Protein AF-A0A450ZVT1-F1 (afdb_monomer_lite)

Secondary structure (DSSP, 8-state):
-----PPPPHHHHHHHHHHTT-B-S-HHHHHHHHHHS-HHHHHHHHGGGEEETTTTEEPTT-BHHHHHT-

InterPro domains:
  IPR011664 Abortive infection system protein AbiD/AbiF-like [PF07751] (32-70)

pLDDT: mean 81.03, std 13.58, range [36.62, 93.12]

Radius of gyration: 12.29 Å; chains: 1; bounding box: 36×28×26 Å

Structure (mmCIF, N/CA/C/O backbone):
data_AF-A0A450ZVT1-F1
#
_entry.id   AF-A0A450ZVT1-F1
#
loop_
_atom_site.group_PDB
_atom_site.id
_atom_site.type_symbol
_atom_site.label_atom_id
_atom_site.label_alt_id
_atom_site.label_comp_id
_atom_site.label_asym_id
_atom_site.label_entity_id
_atom_site.label_seq_id
_atom_site.pdbx_PDB_ins_code
_atom_site.Cartn_x
_atom_site.Cartn_y
_atom_site.Cartn_z
_atom_site.occupancy
_atom_site.B_iso_or_equiv
_atom_site.auth_seq_id
_atom_site.auth_comp_id
_atom_site.auth_asym_id
_atom_site.auth_atom_id
_atom_site.pdbx_PDB_model_num
ATOM 1 N N . MET A 1 1 ? -25.514 17.712 5.843 1.00 41.28 1 MET A N 1
ATOM 2 C CA . MET A 1 1 ? -24.163 17.180 5.561 1.00 41.28 1 MET A CA 1
ATOM 3 C C . MET A 1 1 ? -23.776 16.207 6.666 1.00 41.28 1 MET A C 1
ATOM 5 O O . MET A 1 1 ? -23.537 16.642 7.782 1.00 41.28 1 MET A O 1
ATOM 9 N N . LYS A 1 2 ? -23.783 14.899 6.401 1.00 36.62 2 LYS A N 1
ATOM 10 C CA . LYS A 1 2 ? -23.184 13.898 7.294 1.00 36.62 2 LYS A CA 1
ATOM 11 C C . LYS A 1 2 ? -22.225 13.085 6.441 1.00 36.62 2 LYS A C 1
ATOM 13 O O . LYS A 1 2 ? -22.668 12.298 5.611 1.00 36.62 2 LYS A O 1
ATOM 18 N N . PHE A 1 3 ? -20.927 13.309 6.601 1.00 45.88 3 PHE A N 1
ATOM 19 C CA . PHE A 1 3 ? -19.917 12.423 6.034 1.00 45.88 3 PHE A CA 1
ATOM 20 C C . PHE A 1 3 ? -19.957 11.116 6.842 1.00 45.88 3 PHE A C 1
ATOM 22 O O . PHE A 1 3 ? -19.231 10.943 7.809 1.00 45.88 3 PHE A O 1
ATOM 29 N N . GLY A 1 4 ? -20.906 10.236 6.509 1.00 41.69 4 GLY A N 1
ATOM 30 C CA . GLY A 1 4 ? -21.210 8.989 7.219 1.00 41.69 4 GLY A CA 1
ATOM 31 C C . GLY A 1 4 ? -20.294 7.816 6.868 1.00 41.69 4 GLY A C 1
ATOM 32 O O . GLY A 1 4 ? -20.731 6.672 6.935 1.00 41.69 4 GLY A O 1
ATOM 33 N N . LYS A 1 5 ? -19.048 8.067 6.454 1.00 41.72 5 LYS A N 1
ATOM 34 C CA . LYS A 1 5 ? -18.062 6.991 6.313 1.00 41.72 5 LYS A CA 1
ATOM 35 C C . LYS A 1 5 ? -17.377 6.838 7.663 1.00 41.72 5 LYS A C 1
ATOM 37 O O . LYS A 1 5 ? -16.605 7.707 8.057 1.00 41.72 5 LYS A O 1
ATOM 42 N N . ALA A 1 6 ? -17.698 5.757 8.374 1.00 53.91 6 ALA A N 1
ATOM 43 C CA . ALA A 1 6 ? -16.882 5.318 9.498 1.00 53.91 6 ALA A CA 1
ATOM 44 C C . ALA A 1 6 ? -15.414 5.265 9.033 1.00 53.91 6 ALA A C 1
ATOM 46 O O . ALA A 1 6 ? -15.177 4.877 7.882 1.00 53.91 6 ALA A O 1
ATOM 47 N N . PRO A 1 7 ? -14.445 5.701 9.857 1.00 58.72 7 PRO A N 1
ATOM 48 C CA . PRO A 1 7 ? -13.040 5.601 9.492 1.00 58.72 7 PRO A CA 1
ATOM 49 C C . PRO A 1 7 ? -12.753 4.160 9.068 1.00 58.72 7 PRO A C 1
ATOM 51 O O . PRO A 1 7 ? -13.055 3.224 9.807 1.00 58.72 7 PRO A O 1
ATOM 54 N N . THR A 1 8 ? -12.250 3.985 7.844 1.00 65.88 8 THR A N 1
ATOM 55 C CA . THR A 1 8 ? -11.890 2.664 7.321 1.00 65.88 8 THR A CA 1
ATOM 56 C C . THR A 1 8 ? -10.895 2.031 8.282 1.00 65.88 8 THR A C 1
ATOM 58 O O . THR A 1 8 ? -9.851 2.636 8.551 1.00 65.88 8 THR A O 1
ATOM 61 N N . SER A 1 9 ? -11.221 0.850 8.813 1.00 84.38 9 SER A N 1
ATOM 62 C CA . SER A 1 9 ? -10.318 0.119 9.706 1.00 84.38 9 SER A CA 1
ATOM 63 C C . SER A 1 9 ? -9.001 -0.193 8.990 1.00 84.38 9 SER A C 1
ATOM 65 O O . SER A 1 9 ? -8.940 -0.186 7.760 1.00 84.38 9 SER A O 1
ATOM 67 N N . LEU A 1 10 ? -7.934 -0.466 9.745 1.00 85.00 10 LEU A N 1
ATOM 68 C CA . LEU A 1 10 ? -6.633 -0.827 9.164 1.00 85.00 10 LEU A CA 1
ATOM 69 C C . LEU A 1 10 ? -6.764 -2.029 8.222 1.00 85.00 10 LEU A C 1
ATOM 71 O O . LEU A 1 10 ? -6.220 -2.025 7.125 1.00 85.00 10 LEU A O 1
ATOM 75 N N . ASP A 1 11 ? -7.583 -3.000 8.609 1.00 86.44 11 ASP A N 1
ATOM 76 C CA . ASP A 1 11 ? -7.990 -4.134 7.787 1.00 86.44 11 ASP A CA 1
ATOM 77 C C . ASP A 1 11 ? -8.574 -3.706 6.431 1.00 86.44 11 ASP A C 1
ATOM 79 O O . ASP A 1 11 ? -8.085 -4.128 5.388 1.00 86.44 11 ASP A O 1
ATOM 83 N N . GLN A 1 12 ? -9.553 -2.797 6.430 1.00 87.75 12 GLN A N 1
ATOM 84 C CA . GLN A 1 12 ? -10.170 -2.297 5.196 1.00 87.75 12 GLN A CA 1
ATOM 85 C C . GLN A 1 12 ? -9.201 -1.483 4.331 1.00 87.75 12 GLN A C 1
ATOM 87 O O . GLN A 1 12 ? -9.346 -1.432 3.109 1.00 87.75 12 GLN A O 1
ATOM 92 N N . GLN A 1 13 ? -8.226 -0.814 4.949 1.00 86.50 13 GLN A N 1
ATOM 93 C CA . GLN A 1 13 ? -7.172 -0.117 4.215 1.00 86.50 13 GLN A CA 1
ATOM 94 C C . GLN A 1 13 ? -6.264 -1.116 3.497 1.00 86.50 13 GLN A C 1
ATOM 96 O O . GLN A 1 13 ? -5.948 -0.891 2.330 1.00 86.50 13 GLN A O 1
ATOM 101 N N . VAL A 1 14 ? -5.901 -2.225 4.150 1.00 89.50 14 VAL A N 1
ATOM 102 C CA . VAL A 1 14 ? -5.134 -3.303 3.510 1.00 89.50 14 VAL A CA 1
ATOM 103 C C . VAL A 1 14 ? -5.922 -3.942 2.375 1.00 89.50 14 VAL A C 1
ATOM 105 O O . VAL A 1 14 ? -5.379 -4.076 1.282 1.00 89.50 14 VAL A O 1
ATOM 108 N N . ASP A 1 15 ? -7.200 -4.256 2.593 1.00 90.50 15 ASP A N 1
ATOM 109 C CA . ASP A 1 15 ? -8.052 -4.845 1.552 1.00 90.50 15 ASP A CA 1
ATOM 110 C C . ASP A 1 15 ? -8.111 -3.947 0.313 1.00 90.50 15 ASP A C 1
ATOM 112 O O . ASP A 1 15 ? -7.908 -4.404 -0.807 1.00 90.50 15 ASP A O 1
ATOM 116 N N . ARG A 1 16 ? -8.253 -2.630 0.509 1.00 88.69 16 ARG A N 1
ATOM 117 C CA . ARG A 1 16 ? -8.224 -1.666 -0.597 1.00 88.69 16 ARG A CA 1
ATOM 118 C C . ARG A 1 16 ? -6.882 -1.645 -1.337 1.00 88.69 16 ARG A C 1
ATOM 120 O O . ARG A 1 16 ? -6.880 -1.456 -2.550 1.00 88.69 16 ARG A O 1
ATOM 127 N N . LEU A 1 17 ? -5.754 -1.764 -0.636 1.00 88.44 17 LEU A N 1
ATOM 128 C CA . LEU A 1 17 ? -4.435 -1.807 -1.280 1.00 88.44 17 LEU A CA 1
ATOM 129 C C . LEU A 1 17 ? -4.290 -3.072 -2.136 1.00 88.44 17 LEU A C 1
ATOM 131 O O . LEU A 1 17 ? -3.826 -2.984 -3.271 1.00 88.44 17 LEU A O 1
ATOM 135 N N . MET A 1 18 ? -4.759 -4.216 -1.631 1.00 90.12 18 MET A N 1
ATOM 136 C CA . MET A 1 18 ? -4.772 -5.480 -2.374 1.00 90.12 18 MET A CA 1
ATOM 137 C C . MET A 1 18 ? -5.698 -5.416 -3.595 1.00 90.12 18 MET A C 1
ATOM 139 O O . MET A 1 18 ? -5.274 -5.773 -4.692 1.00 90.12 18 MET A O 1
ATOM 143 N N . ASP A 1 19 ? -6.914 -4.879 -3.443 1.00 91.31 19 ASP A N 1
ATOM 144 C CA . ASP A 1 19 ? -7.874 -4.682 -4.544 1.00 91.31 19 ASP A CA 1
ATOM 145 C C . ASP A 1 19 ? -7.317 -3.778 -5.654 1.00 91.31 19 ASP A C 1
ATOM 147 O O . ASP A 1 19 ? -7.640 -3.932 -6.833 1.00 91.31 19 ASP A O 1
ATOM 151 N N . ARG A 1 20 ? -6.455 -2.828 -5.283 1.00 90.88 20 ARG A N 1
ATOM 152 C CA . ARG A 1 20 ? -5.751 -1.929 -6.206 1.00 90.88 20 ARG A CA 1
ATOM 153 C C . ARG A 1 20 ? -4.537 -2.570 -6.882 1.00 90.88 20 ARG A C 1
ATOM 155 O O . ARG A 1 20 ? -3.914 -1.926 -7.722 1.00 90.88 20 ARG A O 1
ATOM 162 N N . GLY A 1 21 ? -4.209 -3.816 -6.552 1.00 90.50 21 GLY A N 1
ATOM 163 C CA . GLY A 1 21 ? -3.121 -4.574 -7.170 1.00 90.50 21 GLY A CA 1
ATOM 164 C C . GLY A 1 21 ? -1.813 -4.585 -6.380 1.00 90.50 21 GLY A C 1
ATOM 165 O O . GLY A 1 21 ? -0.814 -5.074 -6.900 1.00 90.50 21 GLY A O 1
ATOM 166 N N . MET A 1 22 ? -1.793 -4.084 -5.139 1.00 91.50 22 MET A N 1
ATOM 167 C CA . MET A 1 22 ? -0.600 -4.164 -4.294 1.00 91.50 22 MET A CA 1
ATOM 168 C C . MET A 1 22 ? -0.417 -5.578 -3.742 1.00 91.50 22 MET A C 1
ATOM 170 O O . MET A 1 22 ? -1.324 -6.166 -3.148 1.00 91.50 22 MET A O 1
ATOM 174 N N . VAL A 1 23 ? 0.795 -6.104 -3.872 1.00 93.12 23 VAL A N 1
ATOM 175 C CA . VAL A 1 23 ? 1.171 -7.406 -3.332 1.00 93.12 23 VAL A CA 1
ATOM 176 C C . VAL A 1 23 ? 1.485 -7.268 -1.845 1.00 93.12 23 VAL A C 1
ATOM 178 O O . VA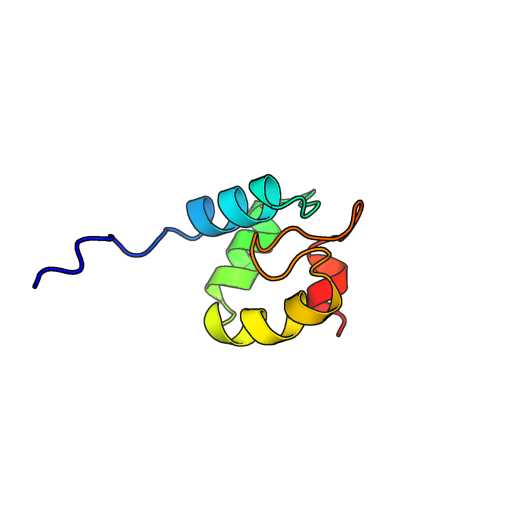L A 1 23 ? 2.490 -6.676 -1.441 1.00 93.12 23 VAL A O 1
ATOM 181 N N . ILE A 1 24 ? 0.622 -7.855 -1.017 1.00 90.94 24 ILE A N 1
ATOM 182 C CA . ILE A 1 24 ? 0.743 -7.854 0.444 1.00 90.94 24 ILE A CA 1
ATOM 183 C C . ILE A 1 24 ? 0.870 -9.305 0.931 1.00 90.94 24 ILE A C 1
ATOM 185 O O . ILE A 1 24 ? -0.141 -9.978 1.124 1.00 90.94 24 ILE A O 1
ATOM 189 N N . PRO A 1 25 ? 2.103 -9.821 1.108 1.00 86.69 25 PRO A N 1
ATOM 190 C CA . PRO A 1 25 ? 2.321 -11.208 1.524 1.00 86.69 25 PRO A CA 1
ATOM 191 C C . PRO A 1 25 ? 1.988 -11.441 3.004 1.00 86.69 25 PRO A C 1
ATOM 193 O O . PRO A 1 25 ? 1.540 -12.524 3.365 1.00 86.69 25 PRO A O 1
ATOM 196 N N . ASP A 1 26 ? 2.182 -10.429 3.856 1.00 89.56 26 ASP A N 1
ATOM 197 C CA . ASP A 1 26 ? 1.785 -10.462 5.263 1.00 89.56 26 ASP A CA 1
ATOM 198 C C . ASP A 1 26 ? 0.976 -9.217 5.626 1.00 89.56 26 ASP A C 1
ATOM 200 O O . ASP A 1 26 ? 1.499 -8.130 5.890 1.00 89.56 26 ASP A O 1
ATOM 204 N N . ARG A 1 27 ? -0.336 -9.412 5.683 1.00 90.56 27 ARG A N 1
ATOM 205 C CA . ARG A 1 27 ? -1.300 -8.384 6.056 1.00 90.56 27 ARG A CA 1
ATOM 206 C C . ARG A 1 27 ? -1.094 -7.855 7.477 1.00 90.56 27 ARG A C 1
ATOM 208 O O . ARG A 1 27 ? -1.272 -6.658 7.691 1.00 90.56 27 ARG A O 1
ATOM 215 N N . ASN A 1 28 ? -0.687 -8.686 8.439 1.00 89.25 28 ASN A N 1
ATOM 216 C CA . ASN A 1 28 ? -0.486 -8.229 9.819 1.00 89.25 28 ASN A CA 1
ATOM 217 C C . ASN A 1 28 ? 0.680 -7.247 9.916 1.00 89.25 28 ASN A C 1
ATOM 219 O O . ASN A 1 28 ? 0.631 -6.299 10.700 1.00 89.25 28 ASN A O 1
ATOM 223 N N . THR A 1 29 ? 1.719 -7.460 9.112 1.00 87.56 29 THR A N 1
ATOM 224 C CA . THR A 1 29 ? 2.836 -6.523 9.008 1.00 87.56 29 THR A CA 1
ATOM 225 C C . THR A 1 29 ? 2.354 -5.177 8.474 1.00 87.56 29 THR A C 1
ATOM 227 O O . THR A 1 29 ? 2.585 -4.155 9.119 1.00 87.56 29 THR A O 1
ATOM 230 N N . VAL A 1 30 ? 1.586 -5.164 7.380 1.00 88.25 30 VAL A N 1
ATOM 231 C CA . VAL A 1 30 ? 1.033 -3.917 6.822 1.00 88.25 30 VAL A CA 1
ATOM 232 C C . VAL A 1 30 ? 0.123 -3.203 7.823 1.00 88.25 30 VAL A C 1
ATOM 234 O O . VAL A 1 30 ? 0.279 -2.004 8.024 1.00 88.25 30 VAL A O 1
ATOM 237 N N . ILE A 1 31 ? -0.759 -3.918 8.526 1.00 88.88 31 ILE A N 1
ATOM 238 C CA . ILE A 1 31 ? -1.617 -3.339 9.576 1.00 88.88 31 ILE A CA 1
ATOM 239 C C . ILE A 1 31 ? -0.781 -2.654 10.663 1.00 88.88 31 ILE A C 1
ATOM 241 O O . ILE A 1 31 ? -1.101 -1.531 11.055 1.00 88.88 31 ILE A O 1
ATOM 245 N N . ARG A 1 32 ? 0.306 -3.283 11.133 1.00 87.56 32 ARG A N 1
ATOM 246 C CA . ARG A 1 32 ? 1.210 -2.663 12.119 1.00 87.56 32 ARG A CA 1
ATOM 247 C C . ARG A 1 32 ? 1.841 -1.386 11.569 1.00 87.56 32 ARG A C 1
ATOM 249 O O . ARG A 1 32 ? 1.817 -0.368 12.257 1.00 87.56 32 ARG A O 1
ATOM 256 N N . TYR A 1 33 ? 2.329 -1.406 10.330 1.00 85.94 33 TYR A N 1
ATOM 257 C CA . TYR A 1 33 ? 2.870 -0.208 9.681 1.00 85.94 33 TYR A CA 1
ATOM 258 C C . TYR A 1 33 ? 1.823 0.898 9.555 1.00 85.94 33 TYR A C 1
ATOM 260 O O . TYR A 1 33 ? 2.091 2.022 9.962 1.00 85.94 33 TYR A O 1
ATOM 268 N N . LEU A 1 34 ? 0.615 0.587 9.084 1.00 83.75 34 LEU A N 1
ATOM 269 C CA . LEU A 1 34 ? -0.491 1.542 8.967 1.00 83.75 34 LEU A CA 1
ATOM 270 C C . LEU A 1 34 ? -0.979 2.060 10.332 1.00 83.75 34 LEU A C 1
ATOM 272 O O . LEU A 1 34 ? -1.498 3.168 10.414 1.00 83.75 34 LEU A O 1
ATOM 276 N N . SER A 1 35 ? -0.810 1.286 11.409 1.00 83.88 35 SER A N 1
ATOM 277 C CA . SER A 1 35 ? -1.124 1.737 12.773 1.00 83.88 35 SER A CA 1
ATOM 278 C C . SER A 1 35 ? -0.101 2.733 13.323 1.00 83.88 35 SER A C 1
ATOM 280 O O . SER A 1 35 ? -0.446 3.579 14.146 1.00 83.88 35 SER A O 1
ATOM 282 N N . HIS A 1 36 ? 1.155 2.636 12.876 1.00 81.12 36 HIS A N 1
ATOM 283 C CA . HIS A 1 36 ? 2.255 3.494 13.321 1.00 81.12 36 HIS A CA 1
ATOM 284 C C . HIS A 1 36 ? 2.473 4.699 12.394 1.00 81.12 36 HIS A C 1
ATOM 286 O O . HIS A 1 36 ? 2.920 5.757 12.838 1.00 81.12 36 HIS A O 1
ATOM 292 N N . LEU A 1 37 ? 2.162 4.554 11.107 1.00 72.38 37 LEU A N 1
ATOM 293 C CA . LEU A 1 37 ? 2.332 5.574 10.081 1.00 72.38 37 LEU A CA 1
ATOM 294 C C . LEU A 1 37 ? 1.002 6.276 9.819 1.00 72.38 37 LEU A C 1
ATOM 296 O O . LEU A 1 37 ? -0.039 5.653 9.645 1.00 72.38 37 LEU A O 1
ATOM 300 N N . ASN A 1 38 ? 1.033 7.603 9.740 1.00 69.44 38 ASN A N 1
ATOM 301 C CA . ASN A 1 38 ? -0.151 8.363 9.363 1.00 69.44 38 ASN A CA 1
ATOM 302 C C . ASN A 1 38 ? -0.500 8.039 7.896 1.00 69.44 38 ASN A C 1
ATOM 304 O O . ASN A 1 38 ? 0.270 8.396 7.005 1.00 69.44 38 ASN A O 1
ATOM 308 N N . TYR A 1 39 ? -1.633 7.368 7.647 1.00 67.50 39 TYR A N 1
ATOM 309 C CA . TYR A 1 39 ? -2.068 6.888 6.320 1.00 67.50 39 TYR A CA 1
ATOM 310 C C . TYR A 1 39 ? -1.925 7.944 5.212 1.00 67.50 39 TYR A C 1
ATOM 312 O O . TYR A 1 39 ? -1.498 7.643 4.103 1.00 67.50 39 TYR A O 1
ATOM 320 N N . TYR A 1 40 ? -2.198 9.211 5.533 1.00 67.50 40 TYR A N 1
ATOM 321 C CA . TYR A 1 40 ? -2.090 10.316 4.581 1.00 67.50 40 TYR A CA 1
ATOM 322 C C . TYR A 1 40 ? -0.656 10.614 4.127 1.00 67.50 40 TYR A C 1
ATOM 324 O O . TYR A 1 40 ? -0.464 11.077 3.004 1.00 67.50 40 TYR A O 1
ATOM 332 N N . ARG A 1 41 ? 0.355 10.335 4.959 1.00 73.75 41 ARG A N 1
ATOM 333 C CA . ARG A 1 41 ? 1.765 10.461 4.561 1.00 73.75 41 ARG A CA 1
ATOM 334 C C . ARG A 1 41 ? 2.159 9.374 3.585 1.00 73.75 41 ARG A C 1
ATOM 336 O O . ARG A 1 41 ? 2.806 9.691 2.596 1.00 73.75 41 ARG A O 1
ATOM 343 N N . LEU A 1 42 ? 1.712 8.143 3.833 1.00 75.69 42 LEU A N 1
ATOM 344 C CA . LEU A 1 42 ? 1.933 7.023 2.921 1.00 75.69 42 LEU A CA 1
ATOM 345 C C . LEU A 1 42 ? 1.389 7.319 1.518 1.00 75.69 42 LEU A C 1
ATOM 347 O O . LEU A 1 42 ? 1.947 6.823 0.544 1.00 75.69 42 LEU A O 1
ATOM 351 N N . THR A 1 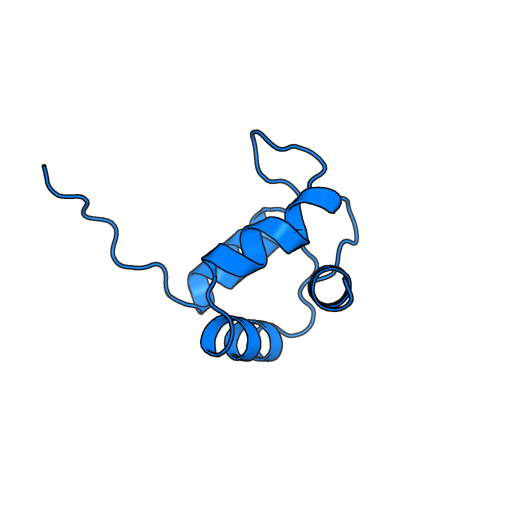43 ? 0.415 8.235 1.401 1.00 76.31 43 THR A N 1
ATOM 352 C CA . THR A 1 43 ? -0.100 8.656 0.096 1.00 76.31 43 THR A CA 1
ATOM 353 C C . THR A 1 43 ? 0.904 9.193 -0.901 1.00 76.31 43 THR A C 1
ATOM 355 O O . THR A 1 43 ? 0.777 8.930 -2.094 1.00 76.31 43 THR A O 1
ATOM 358 N N . ALA A 1 44 ? 1.922 9.896 -0.421 1.00 80.19 44 ALA A N 1
ATOM 359 C CA . ALA A 1 44 ? 2.980 10.397 -1.286 1.00 80.19 44 ALA A CA 1
ATOM 360 C C . ALA A 1 44 ? 3.953 9.290 -1.725 1.00 80.19 44 ALA A C 1
ATOM 362 O O . ALA A 1 44 ? 4.491 9.362 -2.824 1.00 80.19 44 ALA A O 1
ATOM 363 N N . TYR A 1 45 ? 4.152 8.263 -0.893 1.00 82.88 45 TYR A N 1
ATOM 364 C CA . TYR A 1 45 ? 5.132 7.203 -1.141 1.00 82.88 45 TYR A CA 1
ATOM 365 C C . TYR A 1 45 ? 4.674 6.211 -2.199 1.00 82.88 45 TYR A C 1
ATOM 367 O O . TYR A 1 45 ? 5.504 5.656 -2.907 1.00 82.88 45 TYR A O 1
ATOM 375 N N . TRP A 1 46 ? 3.366 5.9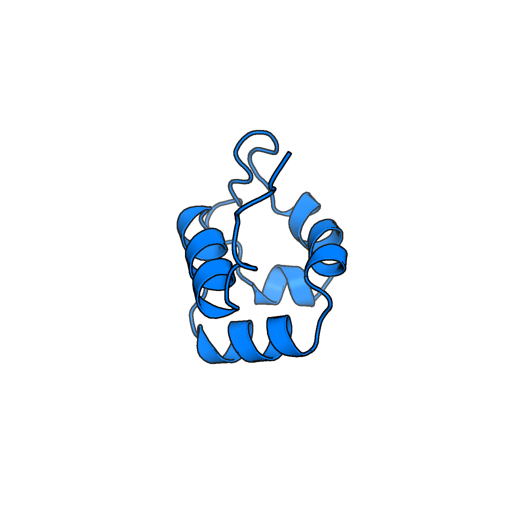88 -2.332 1.00 83.88 46 TRP A N 1
ATOM 376 C CA . TRP A 1 46 ? 2.852 5.043 -3.318 1.00 83.88 46 TRP A CA 1
ATOM 377 C C . TRP A 1 46 ? 2.504 5.672 -4.674 1.00 83.88 46 TRP A C 1
ATOM 379 O O . TRP A 1 46 ? 2.309 4.938 -5.636 1.00 83.88 46 TRP A O 1
ATOM 389 N N . LEU A 1 47 ? 2.532 7.007 -4.788 1.00 84.50 47 LEU A N 1
ATOM 390 C CA . LEU A 1 47 ? 2.337 7.734 -6.051 1.00 84.50 47 LEU A CA 1
ATOM 391 C C . LEU A 1 47 ? 3.286 7.281 -7.185 1.00 84.50 47 LEU A C 1
ATOM 393 O O . LEU A 1 47 ? 2.807 7.106 -8.301 1.00 84.50 47 LEU A O 1
ATOM 397 N N . PRO A 1 48 ? 4.593 7.029 -6.949 1.00 86.88 48 PRO A N 1
ATOM 398 C CA . PRO A 1 48 ? 5.502 6.525 -7.986 1.00 86.88 48 PRO A CA 1
ATOM 399 C C . PRO A 1 48 ? 5.164 5.110 -8.472 1.00 86.88 48 PRO A C 1
ATOM 401 O O . PRO A 1 48 ? 5.614 4.704 -9.540 1.00 86.88 48 PRO A O 1
ATOM 404 N N . PHE A 1 49 ? 4.394 4.359 -7.684 1.00 88.50 49 PHE A N 1
ATOM 405 C CA . PHE A 1 49 ? 4.027 2.974 -7.960 1.00 88.50 49 PHE A CA 1
ATOM 406 C C . PHE A 1 49 ? 2.595 2.838 -8.496 1.00 88.50 49 PHE A C 1
ATOM 408 O O . PHE A 1 49 ? 2.148 1.724 -8.778 1.00 88.50 49 PHE A O 1
ATOM 415 N N . GLU A 1 50 ? 1.861 3.947 -8.638 1.00 89.75 50 GLU A N 1
ATOM 416 C CA . GLU A 1 50 ? 0.553 3.965 -9.290 1.00 89.75 50 GLU A CA 1
ATOM 417 C C . GLU A 1 50 ? 0.730 3.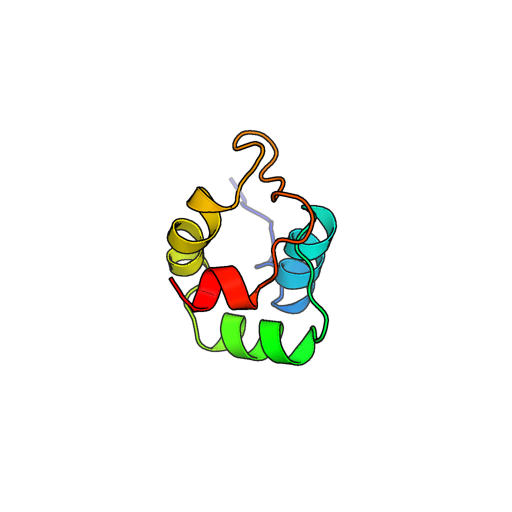870 -10.814 1.00 89.75 50 GLU A C 1
ATOM 419 O O . GLU A 1 50 ? 1.346 4.724 -11.449 1.00 89.75 50 GLU A O 1
ATOM 424 N N . ALA A 1 51 ? 0.156 2.824 -11.405 1.00 89.19 51 ALA A N 1
ATOM 425 C CA . ALA A 1 51 ? 0.046 2.654 -12.850 1.00 89.19 51 ALA A CA 1
ATOM 426 C C . ALA A 1 51 ? -1.072 3.521 -13.447 1.00 89.19 51 ALA A C 1
ATOM 428 O O . ALA A 1 51 ? -1.004 3.918 -14.609 1.00 89.19 51 ALA A O 1
ATOM 429 N N . ASP A 1 52 ? -2.107 3.798 -12.653 1.00 88.44 52 ASP A N 1
ATOM 430 C CA . ASP A 1 52 ? -3.240 4.640 -13.022 1.00 88.44 52 ASP A CA 1
ATOM 431 C C . ASP A 1 52 ? -3.675 5.465 -11.809 1.00 88.44 52 ASP A C 1
ATOM 433 O O . ASP A 1 52 ? -4.147 4.924 -10.805 1.00 88.44 52 ASP A O 1
ATOM 437 N N . HIS A 1 53 ? -3.521 6.782 -11.927 1.00 84.44 53 HIS A N 1
ATOM 438 C CA . HIS A 1 53 ? -3.832 7.734 -10.868 1.00 84.44 53 HIS A CA 1
ATOM 439 C C . HIS A 1 53 ? -5.341 7.954 -10.675 1.00 84.44 53 HIS A C 1
ATOM 441 O O . HIS A 1 53 ? -5.775 8.249 -9.563 1.00 84.44 53 HIS A O 1
ATOM 447 N N . GLU A 1 54 ? -6.166 7.783 -11.716 1.00 84.56 54 GLU A N 1
ATOM 448 C CA . GLU A 1 54 ? -7.623 7.939 -11.590 1.00 84.56 54 GLU A CA 1
ATOM 449 C C . GLU A 1 54 ? -8.235 6.775 -10.807 1.00 84.56 54 GLU A C 1
ATOM 451 O O . GLU A 1 54 ? -9.134 6.963 -9.981 1.00 84.56 54 GLU A O 1
ATOM 456 N N . THR A 1 55 ? -7.733 5.559 -11.039 1.00 84.81 55 THR A N 1
ATOM 457 C CA . THR A 1 55 ? -8.229 4.351 -10.362 1.00 84.81 55 THR A CA 1
ATOM 458 C C . THR A 1 55 ? -7.393 3.933 -9.150 1.00 84.81 55 THR A C 1
ATOM 460 O O . THR A 1 55 ? -7.807 3.036 -8.407 1.00 84.81 55 THR A O 1
ATOM 463 N N . HIS A 1 56 ? -6.265 4.607 -8.902 1.00 85.25 56 HIS A N 1
ATOM 464 C CA . HIS A 1 56 ? -5.259 4.266 -7.891 1.00 85.25 56 HIS A CA 1
ATOM 465 C C . HIS A 1 56 ? -4.758 2.822 -8.000 1.00 85.25 56 HIS A C 1
ATOM 467 O O . HIS A 1 56 ? -4.531 2.165 -6.980 1.00 85.25 56 HIS A O 1
ATOM 473 N N . ARG A 1 57 ? -4.655 2.286 -9.219 1.00 89.50 57 ARG A N 1
ATOM 474 C CA . ARG A 1 57 ? -4.110 0.940 -9.428 1.00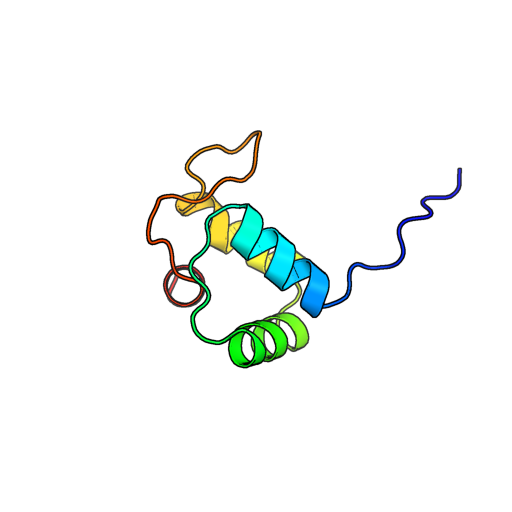 89.50 57 ARG A CA 1
ATOM 475 C C . ARG A 1 57 ? -2.594 0.986 -9.384 1.00 89.50 57 ARG A C 1
ATOM 477 O O . ARG A 1 57 ? -1.992 1.877 -9.973 1.00 89.50 57 ARG A O 1
ATOM 484 N N . PHE A 1 58 ? -1.991 0.003 -8.732 1.00 91.25 58 PHE A N 1
ATOM 485 C CA . PHE A 1 58 ? -0.541 -0.146 -8.667 1.00 91.25 58 PHE A CA 1
ATOM 486 C C . PHE A 1 58 ? -0.001 -0.900 -9.881 1.00 91.25 58 PHE A C 1
ATOM 488 O O . PHE A 1 58 ? -0.730 -1.665 -10.523 1.00 91.25 58 PHE A O 1
ATOM 495 N N . PHE A 1 59 ? 1.283 -0.708 -10.192 1.00 90.69 59 PHE A N 1
ATOM 496 C CA . PHE A 1 59 ? 1.957 -1.573 -11.156 1.00 90.69 59 PHE A CA 1
ATOM 497 C C . PHE A 1 59 ? 1.930 -3.030 -10.670 1.00 90.69 59 PHE A C 1
ATOM 499 O O . PHE A 1 59 ? 2.032 -3.269 -9.459 1.00 90.69 59 PHE A O 1
ATOM 506 N N . PRO A 1 60 ? 1.816 -4.013 -11.585 1.00 87.75 60 PRO A N 1
ATOM 507 C CA . PRO A 1 60 ? 1.930 -5.420 -11.229 1.00 87.75 60 PRO A CA 1
ATOM 508 C C . PRO A 1 60 ? 3.187 -5.674 -10.398 1.00 87.75 60 PRO A C 1
ATOM 510 O O . PRO A 1 60 ? 4.221 -5.060 -10.636 1.00 87.75 60 PRO A O 1
ATOM 513 N N . GLU A 1 61 ? 3.078 -6.573 -9.422 1.00 89.50 61 GLU A N 1
ATOM 514 C CA . GLU A 1 61 ? 4.176 -6.957 -8.524 1.00 89.50 61 GLU A CA 1
ATOM 515 C C . GLU A 1 61 ? 4.655 -5.874 -7.545 1.00 89.50 61 GLU A C 1
ATOM 517 O O . GLU A 1 61 ? 5.513 -6.176 -6.721 1.00 89.50 61 GLU A O 1
ATOM 522 N N . THR A 1 62 ? 4.060 -4.672 -7.538 1.00 91.12 62 THR A N 1
ATOM 523 C CA . THR A 1 62 ? 4.351 -3.647 -6.521 1.00 91.12 62 THR A CA 1
ATOM 524 C C . THR A 1 62 ? 4.061 -4.201 -5.134 1.00 91.12 62 THR A C 1
ATOM 526 O O . THR A 1 62 ? 2.912 -4.530 -4.814 1.00 91.12 62 THR A O 1
ATOM 529 N N . ARG A 1 63 ? 5.082 -4.277 -4.284 1.00 91.06 63 ARG A N 1
ATOM 530 C CA . ARG A 1 63 ? 4.951 -4.758 -2.908 1.00 91.06 63 ARG A CA 1
ATOM 531 C C . ARG A 1 63 ? 4.848 -3.578 -1.960 1.00 91.06 63 ARG A C 1
ATOM 533 O O . ARG A 1 63 ? 5.413 -2.514 -2.187 1.00 91.06 63 ARG A O 1
ATOM 540 N N . PHE A 1 64 ? 4.179 -3.791 -0.830 1.00 88.56 64 PHE A N 1
ATOM 541 C CA . PHE A 1 64 ? 4.127 -2.770 0.219 1.00 88.56 64 PHE A CA 1
ATOM 542 C C . PHE A 1 64 ? 5.522 -2.388 0.747 1.00 88.56 64 PHE A C 1
ATOM 544 O O . PHE A 1 64 ? 5.738 -1.240 1.110 1.00 88.56 64 PHE A O 1
ATOM 551 N N . SER A 1 65 ? 6.478 -3.326 0.758 1.00 86.06 65 SER A N 1
ATOM 552 C CA . SER A 1 65 ? 7.875 -3.050 1.123 1.00 86.06 65 SER A CA 1
ATOM 553 C C . SER A 1 65 ? 8.542 -2.041 0.192 1.00 86.06 65 SER A C 1
ATOM 555 O O . SER A 1 65 ? 9.244 -1.163 0.672 1.00 86.06 65 SER A O 1
ATOM 557 N N . ASP A 1 66 ? 8.263 -2.111 -1.111 1.00 86.19 66 ASP A N 1
ATOM 558 C CA . ASP A 1 66 ? 8.903 -1.250 -2.115 1.00 86.19 66 ASP A CA 1
ATOM 559 C C . ASP A 1 66 ? 8.506 0.220 -1.911 1.00 86.19 66 ASP A C 1
ATOM 561 O O . ASP A 1 66 ? 9.290 1.132 -2.148 1.00 86.19 66 ASP A O 1
ATOM 565 N N . VAL A 1 67 ? 7.291 0.440 -1.400 1.00 83.94 67 VAL A N 1
ATOM 566 C CA . VAL A 1 67 ? 6.763 1.755 -1.016 1.00 83.94 67 VAL A CA 1
ATOM 567 C C . VAL A 1 67 ? 7.402 2.276 0.277 1.00 83.94 67 VAL A C 1
ATOM 569 O O . VAL A 1 67 ? 7.520 3.486 0.456 1.00 83.94 67 VAL A O 1
ATOM 572 N N . LEU A 1 68 ? 7.777 1.385 1.200 1.00 80.75 68 LEU A N 1
ATOM 573 C CA . LEU A 1 68 ? 8.392 1.755 2.479 1.00 80.75 68 LEU A CA 1
ATOM 574 C C . LEU A 1 68 ? 9.892 2.052 2.370 1.00 80.75 68 LEU A C 1
ATOM 576 O O . LEU A 1 68 ? 10.406 2.792 3.205 1.00 80.75 68 LEU A O 1
ATOM 580 N N . ASP A 1 69 ? 10.570 1.471 1.382 1.00 77.75 69 ASP A N 1
ATOM 581 C CA . ASP A 1 69 ? 12.014 1.622 1.157 1.00 77.75 69 ASP A CA 1
ATOM 582 C C . ASP A 1 69 ? 12.380 2.888 0.343 1.00 77.75 69 ASP A C 1
ATOM 584 O O . ASP A 1 69 ? 13.541 3.065 -0.035 1.00 77.75 69 ASP A O 1
ATOM 588 N N . LEU A 1 70 ? 11.402 3.768 0.078 1.00 68.06 70 LEU A N 1
ATOM 589 C CA . LEU A 1 70 ? 11.539 5.030 -0.665 1.00 68.06 70 LEU A CA 1
ATOM 59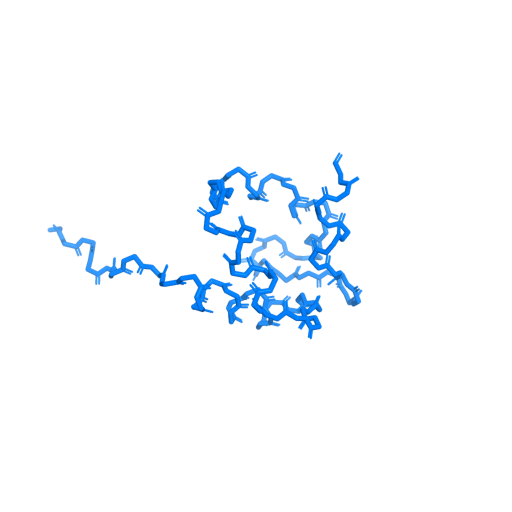0 C C . LEU A 1 70 ? 11.837 6.227 0.257 1.00 68.06 70 LEU A C 1
ATOM 592 O O . LEU A 1 70 ? 12.745 7.019 -0.087 1.00 68.06 70 LEU A O 1
#

Sequence (70 aa):
MKFGKAPTSLDQQVDRLMDRGMVIPDRNTVIRYLSHLNYYRLTAYWLPFEADHETHRFFPETRFSDVLDL

Organism: NCBI:txid2126344

Foldseek 3Di:
DDPPDDPQQLLNVLVLCVVLQEDEPDSVVSSVVCVVDPVVVLVVLCVVQQPDPVSSHGDHPHYPVSSVVD